Protein AF-A0A822C1F2-F1 (afdb_monomer_lite)

Radius of gyration: 18.76 Å; chains: 1; bounding box: 42×47×39 Å

Foldseek 3Di:
DDDPPVDDPDPDDDPVPPPPCPPPPQVVQPPDDPLCQQQPDFSGFFDQDPNDTDTSNPPCVVVDQQAPSQACPPDQSDPVSPSNPPCPDPVVQPADPQWDWDQDPVPRDTHTDGD

pLDDT: mean 72.09, std 16.32, range [33.81, 91.31]

Secondary structure (DSSP, 8-state):
----SSS----SS-GGGS----TTTSTTT----GGGTTSSS--S--EEETTEEE-TTS-GGGS-SSSTTTTTSSS--STT-TTSSS---GGGS---TTEEEEE-TTT--EEEEE-

Sequence (115 aa):
MLVKDGFCDCHLHNPEWCEYDDFHIYTTRMNISFQYTCNGYTNMHPILIEGKNETDETECEQWPCNNIYTRCDGLWFCLNGADEVGCNSYSTLNCSTTEHICVSSSTGQLIPSEK

Structure (mmCIF, N/CA/C/O backbone):
data_AF-A0A822C1F2-F1
#
_entry.id   AF-A0A822C1F2-F1
#
loop_
_atom_site.group_PDB
_atom_site.id
_atom_site.type_symbol
_atom_site.label_atom_id
_atom_site.label_alt_id
_atom_site.label_comp_id
_atom_site.label_asym_id
_atom_site.label_entity_id
_atom_site.label_seq_id
_atom_site.pdbx_PDB_ins_code
_atom_site.Cartn_x
_atom_site.Cartn_y
_atom_site.Cartn_z
_atom_site.occupancy
_atom_site.B_iso_or_equiv
_atom_site.auth_seq_id
_atom_site.auth_comp_id
_atom_site.auth_asym_id
_atom_site.auth_atom_id
_atom_site.pdbx_PDB_model_num
ATOM 1 N N . MET A 1 1 ? 11.081 18.333 3.147 1.00 33.81 1 MET A N 1
ATOM 2 C CA . MET A 1 1 ? 11.722 18.933 4.336 1.00 33.81 1 MET A CA 1
ATOM 3 C C . MET A 1 1 ? 10.818 20.070 4.766 1.00 33.81 1 MET A C 1
ATOM 5 O O . MET A 1 1 ? 10.830 21.098 4.111 1.00 33.81 1 MET A O 1
ATOM 9 N N . LEU A 1 2 ? 9.945 19.818 5.740 1.00 43.69 2 LEU A N 1
ATOM 10 C CA . LEU A 1 2 ? 8.954 20.790 6.207 1.00 43.69 2 LEU A CA 1
ATOM 11 C C . LEU A 1 2 ? 9.572 21.576 7.365 1.00 4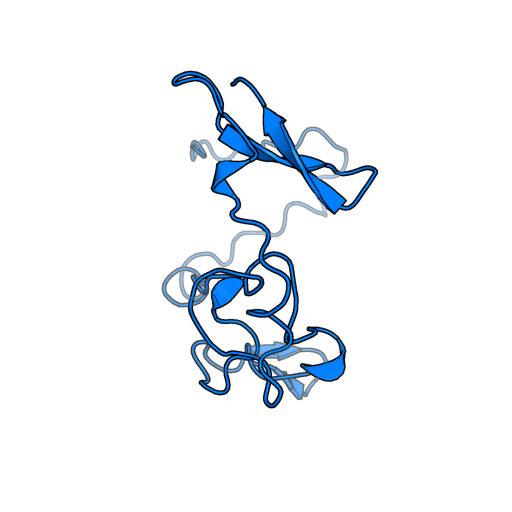3.69 2 LEU A C 1
ATOM 13 O O . LEU A 1 2 ? 10.068 20.978 8.324 1.00 43.69 2 LEU A O 1
ATOM 17 N N . VAL A 1 3 ? 9.622 22.898 7.225 1.00 41.88 3 VAL A N 1
ATOM 18 C CA . VAL A 1 3 ? 10.154 23.825 8.226 1.00 41.88 3 VAL A CA 1
ATOM 19 C C . VAL A 1 3 ? 8.997 24.205 9.144 1.00 41.88 3 VAL A C 1
ATOM 21 O O . VAL A 1 3 ? 7.969 24.672 8.683 1.00 41.88 3 VAL A O 1
ATOM 24 N N . LYS A 1 4 ? 9.136 23.974 10.452 1.00 44.53 4 LYS A N 1
ATOM 25 C CA . LYS A 1 4 ? 8.140 24.421 11.434 1.00 44.53 4 LYS A CA 1
ATOM 26 C C . LYS A 1 4 ? 8.363 25.899 11.756 1.00 44.53 4 LYS A C 1
ATOM 28 O O . LYS A 1 4 ? 9.105 26.200 12.689 1.00 44.53 4 LYS A O 1
ATOM 33 N N . ASP A 1 5 ? 7.737 26.804 11.012 1.00 62.38 5 ASP A N 1
ATOM 34 C CA . ASP A 1 5 ? 7.739 28.250 11.299 1.00 62.38 5 ASP A CA 1
ATOM 35 C C . ASP A 1 5 ? 6.356 28.811 11.684 1.00 62.38 5 ASP A C 1
ATOM 37 O O . ASP A 1 5 ? 6.227 29.998 11.981 1.00 62.38 5 ASP A O 1
ATOM 41 N N . GLY A 1 6 ? 5.331 27.956 11.767 1.00 48.88 6 GLY A N 1
ATOM 42 C CA . GLY A 1 6 ? 3.977 28.373 12.139 1.00 48.88 6 GLY A CA 1
ATOM 43 C C . GLY A 1 6 ? 3.249 29.135 11.030 1.00 48.88 6 GLY A C 1
ATOM 44 O O . GLY A 1 6 ? 2.232 29.772 11.305 1.00 48.88 6 GLY A O 1
ATOM 45 N N . PHE A 1 7 ? 3.752 29.073 9.796 1.00 50.16 7 PHE A N 1
ATOM 46 C CA . PHE A 1 7 ? 3.102 29.604 8.610 1.00 50.16 7 PHE A CA 1
ATOM 47 C C . PHE A 1 7 ? 2.446 28.462 7.816 1.00 50.16 7 PHE A C 1
ATOM 49 O O . PHE A 1 7 ? 3.021 27.386 7.664 1.00 50.16 7 PHE A O 1
ATOM 56 N N . CYS A 1 8 ? 1.218 28.662 7.320 1.00 54.97 8 CYS A N 1
ATOM 57 C CA . CYS A 1 8 ? 0.607 27.700 6.399 1.00 54.97 8 CYS A CA 1
ATOM 58 C C . CYS A 1 8 ? 1.326 27.826 5.039 1.00 54.97 8 CYS A C 1
ATOM 60 O O . CYS A 1 8 ? 1.117 28.794 4.308 1.00 54.97 8 CYS A O 1
ATOM 62 N N . ASP A 1 9 ? 2.181 26.851 4.709 1.00 58.28 9 ASP A N 1
ATOM 63 C CA . ASP A 1 9 ? 3.003 26.836 3.483 1.00 58.28 9 ASP A CA 1
ATOM 64 C C . ASP A 1 9 ? 2.177 26.713 2.184 1.00 58.28 9 ASP A C 1
ATOM 66 O O . ASP A 1 9 ? 2.667 26.980 1.083 1.00 58.28 9 ASP A O 1
ATOM 70 N N . CYS A 1 10 ? 0.898 26.340 2.282 1.00 56.78 10 CYS A N 1
ATOM 71 C CA . CYS A 1 10 ? 0.002 26.231 1.137 1.00 56.78 10 CYS A CA 1
ATOM 72 C C . CYS A 1 10 ? -0.685 27.575 0.856 1.00 56.78 10 CYS A C 1
ATOM 74 O O . CYS A 1 10 ? -1.646 27.970 1.512 1.00 56.78 10 CYS A O 1
ATOM 76 N N . HIS A 1 11 ? -0.196 28.272 -0.168 1.00 53.66 11 HIS A N 1
ATOM 77 C CA . HIS A 1 11 ? -0.690 29.572 -0.625 1.00 53.66 11 HIS A CA 1
ATOM 78 C C . HIS A 1 11 ? -2.027 29.485 -1.395 1.00 53.66 11 HIS A C 1
ATOM 80 O O . HIS A 1 11 ? -2.121 29.933 -2.534 1.00 53.66 11 HIS A O 1
ATOM 86 N N . LEU A 1 12 ? -3.083 28.920 -0.803 1.00 49.78 12 LEU A N 1
ATOM 87 C CA . LEU A 1 12 ? -4.436 28.983 -1.368 1.00 49.78 12 LEU A CA 1
ATOM 88 C C . LEU A 1 12 ? -5.478 29.240 -0.271 1.00 49.78 12 LEU A C 1
ATOM 90 O O . LEU A 1 12 ? -5.831 28.355 0.493 1.00 49.78 12 LEU A O 1
ATOM 94 N N . HIS A 1 13 ? -5.921 30.502 -0.224 1.00 49.56 13 HIS A N 1
ATOM 95 C CA . HIS A 1 13 ? -7.202 31.011 0.280 1.00 49.56 13 HIS A CA 1
ATOM 96 C C . HIS A 1 13 ? -8.008 30.072 1.200 1.00 49.56 13 HIS A C 1
ATOM 98 O O . HIS A 1 13 ? -8.804 29.282 0.704 1.00 49.56 13 HIS A O 1
ATOM 104 N N . ASN A 1 14 ? -7.863 30.234 2.521 1.00 46.50 14 ASN A N 1
ATOM 105 C CA . ASN A 1 14 ? -8.895 30.655 3.492 1.00 46.50 14 ASN A CA 1
ATOM 106 C C . ASN A 1 14 ? -8.472 30.165 4.907 1.00 46.50 14 ASN A C 1
ATOM 108 O O . ASN A 1 14 ? -8.273 28.965 5.087 1.00 46.50 14 ASN A O 1
ATOM 112 N N . PRO A 1 15 ? -8.344 31.032 5.932 1.00 49.75 15 PRO A N 1
ATOM 113 C CA . PRO A 1 15 ? -7.843 30.644 7.262 1.00 49.75 15 PRO A CA 1
ATOM 114 C C . PRO A 1 15 ? -8.762 29.696 8.056 1.00 49.75 15 PRO A C 1
ATOM 116 O O . PRO A 1 15 ? -8.351 29.190 9.093 1.00 49.75 15 PRO A O 1
ATOM 119 N N . GLU A 1 16 ? -9.979 29.423 7.578 1.00 49.12 16 GLU A N 1
ATOM 120 C CA . GLU A 1 16 ? -10.884 28.416 8.160 1.00 49.12 16 GLU A CA 1
ATOM 121 C C . GLU A 1 16 ? -10.496 26.962 7.833 1.00 49.12 16 GLU A C 1
ATOM 123 O O . GLU A 1 16 ? -11.060 26.048 8.425 1.00 49.12 16 GLU A O 1
ATOM 128 N N . TRP A 1 17 ? -9.542 26.740 6.920 1.00 48.53 17 TRP A N 1
ATOM 129 C CA . TRP A 1 17 ? -9.127 25.405 6.459 1.00 48.53 17 TRP A CA 1
ATOM 130 C C . TRP A 1 17 ? -7.674 25.061 6.805 1.00 48.53 17 TRP A C 1
ATOM 132 O O . TRP A 1 17 ? -7.169 24.034 6.357 1.00 48.53 17 TRP A O 1
ATOM 142 N N . CYS A 1 18 ? -6.982 25.887 7.600 1.00 51.59 18 CYS A N 1
ATOM 143 C CA . CYS A 1 18 ? -5.794 25.384 8.286 1.00 51.59 18 CYS A CA 1
ATOM 144 C C . CYS A 1 18 ? -6.313 24.524 9.441 1.00 51.59 18 CYS A C 1
ATOM 146 O O . CYS A 1 18 ? -6.665 25.046 10.500 1.00 51.59 18 CYS A O 1
ATOM 148 N N . GLU A 1 19 ? -6.441 23.217 9.193 1.00 48.72 19 GLU A N 1
ATOM 149 C CA . GLU A 1 19 ? -6.731 22.244 10.240 1.00 48.72 19 GLU A CA 1
ATOM 150 C C . GLU A 1 19 ? -5.710 22.458 11.357 1.00 48.72 19 GLU A C 1
ATOM 152 O O . GLU A 1 19 ? -4.502 22.303 11.168 1.00 48.72 19 GLU A O 1
ATOM 157 N N . TYR A 1 20 ? -6.200 22.930 12.503 1.00 51.25 20 TYR A N 1
ATOM 158 C CA . TYR A 1 20 ? -5.390 23.048 13.699 1.00 51.25 20 TYR A CA 1
ATOM 159 C C . TYR A 1 20 ? -4.872 21.653 14.028 1.00 51.25 20 TYR A C 1
ATOM 161 O O . TYR A 1 20 ? -5.628 20.759 14.396 1.00 51.25 20 TYR A O 1
ATOM 169 N N . ASP A 1 21 ? -3.566 21.516 13.869 1.00 45.81 21 ASP A N 1
ATOM 170 C CA . ASP A 1 21 ? -2.740 20.386 14.243 1.00 45.81 21 ASP A CA 1
ATOM 171 C C . ASP A 1 21 ? -3.014 19.975 15.712 1.00 45.81 21 ASP A C 1
ATOM 173 O O . ASP A 1 21 ? -2.337 20.427 16.640 1.00 45.81 21 ASP A O 1
ATOM 177 N N . ASP A 1 22 ? -3.965 19.062 15.953 1.00 46.47 22 ASP A N 1
ATOM 178 C CA . ASP A 1 22 ? -3.999 18.214 17.162 1.00 46.47 22 ASP A CA 1
ATOM 179 C C . ASP A 1 22 ? -2.889 17.148 17.045 1.00 46.47 22 ASP A C 1
ATOM 181 O O . ASP A 1 22 ? -3.090 15.934 16.988 1.00 46.47 22 ASP A O 1
ATOM 185 N N . PHE A 1 23 ? -1.659 17.633 16.879 1.00 50.19 23 PHE A N 1
ATOM 186 C CA . PHE A 1 23 ? -0.562 16.905 16.239 1.00 50.19 23 PHE A CA 1
ATOM 187 C C . PHE A 1 23 ? 0.256 16.038 17.200 1.00 50.19 23 PHE A C 1
ATOM 189 O O . PHE A 1 23 ? 1.279 15.468 16.814 1.00 50.19 23 PHE A O 1
ATOM 196 N N . HIS A 1 24 ? -0.147 15.930 18.469 1.00 45.38 24 HIS A N 1
ATOM 197 C CA . HIS A 1 24 ? 0.733 15.376 19.502 1.00 45.38 24 HIS A CA 1
ATOM 198 C C . HIS A 1 24 ? 0.449 13.935 19.945 1.00 45.38 24 HIS A C 1
ATOM 200 O O . HIS A 1 24 ? 1.282 13.373 20.656 1.00 45.38 24 HIS A O 1
ATOM 206 N N . ILE A 1 25 ? -0.645 13.300 19.504 1.00 45.75 25 ILE A N 1
ATOM 207 C CA . ILE A 1 25 ? -0.937 11.887 19.841 1.00 45.75 25 ILE A CA 1
ATOM 208 C C . ILE A 1 25 ? -1.022 10.985 18.593 1.00 45.75 25 ILE A C 1
ATOM 210 O O . ILE A 1 25 ? -0.637 9.817 18.662 1.00 45.75 25 ILE A O 1
ATOM 214 N N . TYR A 1 26 ? -1.417 11.516 17.431 1.00 47.03 26 TYR A N 1
ATOM 215 C CA . TYR A 1 26 ? -1.612 10.722 16.204 1.00 47.03 26 TYR A CA 1
ATOM 216 C C . TYR A 1 26 ? -0.331 10.462 15.396 1.00 47.03 26 TYR A C 1
ATOM 218 O O . TYR A 1 26 ? -0.201 9.447 14.711 1.00 47.03 26 TYR A O 1
ATOM 226 N N . THR A 1 27 ? 0.662 11.338 15.499 1.00 45.22 27 THR A N 1
ATOM 227 C CA . THR A 1 27 ? 1.846 11.329 14.624 1.00 45.22 27 THR A CA 1
ATOM 228 C C . THR A 1 27 ? 2.804 10.165 14.861 1.00 45.22 27 THR A C 1
ATOM 230 O O . THR A 1 27 ? 3.547 9.788 13.958 1.00 45.22 27 THR A O 1
ATOM 233 N N . THR A 1 28 ? 2.762 9.527 16.031 1.00 45.59 28 THR A N 1
ATOM 234 C CA . THR A 1 28 ? 3.675 8.418 16.357 1.00 45.59 28 THR A CA 1
ATOM 235 C C . THR A 1 28 ? 3.219 7.069 15.777 1.00 45.59 28 THR A C 1
ATOM 237 O O . THR A 1 28 ? 4.000 6.121 15.771 1.00 45.59 28 THR A O 1
ATOM 240 N N . ARG A 1 29 ? 1.970 6.949 15.292 1.00 51.47 29 ARG A N 1
ATOM 241 C CA . ARG A 1 29 ? 1.379 5.670 14.833 1.00 51.47 29 ARG A CA 1
ATOM 242 C C . ARG A 1 29 ? 0.691 5.697 13.465 1.00 51.47 29 ARG A C 1
ATOM 244 O O . ARG A 1 29 ? 0.316 4.635 12.988 1.00 51.47 29 ARG A O 1
ATOM 251 N N . MET A 1 30 ? 0.582 6.855 12.811 1.00 55.78 30 MET A N 1
ATOM 252 C CA . MET A 1 30 ? 0.038 6.983 11.446 1.00 55.78 30 MET A CA 1
ATOM 253 C C . MET A 1 30 ? 1.122 6.974 10.356 1.00 55.78 30 MET A C 1
ATOM 255 O O . MET A 1 30 ? 0.992 7.642 9.339 1.00 55.78 30 MET A O 1
ATOM 259 N N . ASN A 1 31 ? 2.227 6.259 10.573 1.00 62.97 31 ASN A N 1
ATOM 260 C CA . ASN A 1 31 ? 3.319 6.177 9.600 1.00 62.97 31 ASN A CA 1
ATOM 261 C C . ASN A 1 31 ? 3.304 4.804 8.916 1.00 62.97 31 ASN A C 1
ATOM 263 O O . ASN A 1 31 ? 4.275 4.050 8.977 1.00 62.97 31 ASN A O 1
ATOM 267 N N . ILE A 1 32 ? 2.154 4.445 8.341 1.00 72.31 32 ILE A N 1
ATOM 268 C CA . ILE A 1 32 ? 2.048 3.246 7.510 1.00 72.31 32 ILE A CA 1
ATOM 269 C C . ILE A 1 32 ? 2.497 3.610 6.096 1.00 72.31 32 ILE A C 1
ATOM 271 O O . ILE A 1 32 ? 2.159 4.677 5.584 1.00 72.31 32 ILE A O 1
ATOM 275 N N . SER A 1 33 ? 3.267 2.731 5.462 1.00 80.75 33 SER A N 1
ATOM 276 C CA . SER A 1 33 ? 3.549 2.865 4.033 1.00 80.75 33 SER A CA 1
ATOM 277 C C . SER A 1 33 ? 2.385 2.288 3.233 1.00 80.75 33 SER A C 1
ATOM 279 O O . SER A 1 33 ? 1.841 1.254 3.617 1.00 80.75 33 SER A O 1
ATOM 281 N N . PHE A 1 34 ? 2.066 2.900 2.091 1.00 82.94 34 PHE A N 1
ATOM 282 C CA . PHE A 1 34 ? 1.058 2.400 1.148 1.00 82.94 34 PHE A CA 1
ATOM 283 C C . PHE A 1 34 ? 1.324 0.961 0.682 1.00 82.94 34 PHE A C 1
ATOM 285 O O . PHE A 1 34 ? 0.393 0.235 0.355 1.00 82.94 34 PHE A O 1
ATOM 292 N N . GLN A 1 35 ? 2.586 0.520 0.706 1.00 79.38 35 GLN A N 1
ATOM 293 C CA . GLN A 1 35 ? 2.963 -0.867 0.402 1.00 79.38 35 GLN A CA 1
ATOM 294 C C . GLN A 1 35 ? 2.411 -1.887 1.414 1.00 79.38 35 GLN A C 1
ATOM 296 O O . GLN A 1 35 ? 2.407 -3.084 1.152 1.00 79.38 35 GLN A O 1
ATOM 301 N N . TYR A 1 36 ? 1.994 -1.429 2.596 1.00 82.25 36 TYR A N 1
ATOM 302 C CA . TYR A 1 36 ? 1.465 -2.276 3.658 1.00 82.25 36 TYR A CA 1
ATOM 303 C C . TYR A 1 36 ? -0.047 -2.144 3.838 1.00 82.25 36 TYR A C 1
ATOM 305 O O . TYR A 1 36 ? -0.583 -2.798 4.719 1.00 82.25 36 TYR A O 1
ATOM 313 N N . THR A 1 37 ? -0.723 -1.328 3.031 1.00 87.75 37 THR A N 1
ATOM 314 C CA . THR A 1 37 ? -2.185 -1.234 3.042 1.00 87.75 37 THR A CA 1
ATOM 315 C C . THR A 1 37 ? -2.788 -2.489 2.414 1.00 87.75 37 THR A C 1
ATOM 317 O O . THR A 1 37 ? -2.375 -2.885 1.321 1.00 87.75 37 THR A O 1
ATOM 320 N N . CYS A 1 38 ? -3.781 -3.085 3.075 1.00 88.62 38 CYS A N 1
ATOM 321 C CA . CYS A 1 38 ? -4.493 -4.281 2.625 1.00 88.62 38 CYS A CA 1
ATOM 322 C C . CYS A 1 38 ? -3.574 -5.484 2.363 1.00 88.62 38 CYS A C 1
ATOM 324 O O . CYS A 1 38 ? -3.716 -6.195 1.365 1.00 88.62 38 CYS A O 1
ATOM 326 N N . ASN A 1 39 ? -2.611 -5.706 3.258 1.00 83.00 39 ASN A N 1
ATOM 327 C CA . ASN A 1 39 ? -1.671 -6.825 3.199 1.00 83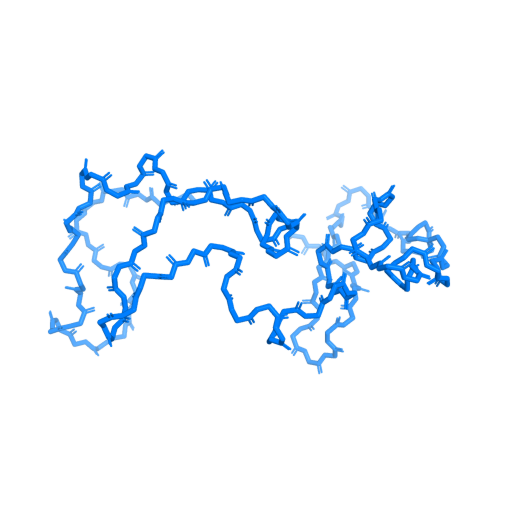.00 39 ASN A CA 1
ATOM 328 C C . ASN A 1 39 ? -2.060 -7.995 4.123 1.00 83.00 39 ASN A C 1
ATOM 330 O O . ASN A 1 39 ? -1.308 -8.966 4.241 1.00 83.00 39 ASN A O 1
ATOM 334 N N . GLY A 1 40 ? -3.218 -7.910 4.781 1.00 86.12 40 GLY A N 1
ATOM 335 C CA . GLY A 1 40 ? -3.726 -8.902 5.723 1.00 86.12 40 GLY A CA 1
ATOM 336 C C . GLY A 1 40 ? -3.252 -8.711 7.165 1.00 86.12 40 GLY A C 1
ATOM 337 O O . GLY A 1 40 ? -3.612 -9.519 8.027 1.00 86.12 40 GLY A O 1
ATOM 338 N N . TYR A 1 41 ? -2.470 -7.670 7.456 1.00 86.75 41 TYR A N 1
ATOM 339 C CA . TYR A 1 41 ? -1.989 -7.335 8.791 1.00 86.75 41 TYR A CA 1
ATOM 340 C C . TYR A 1 41 ? -2.440 -5.932 9.175 1.00 86.75 41 TYR A C 1
ATOM 342 O O . TYR A 1 41 ? -2.123 -4.955 8.517 1.00 86.75 41 TYR A O 1
ATOM 350 N N . THR A 1 42 ? -3.147 -5.824 10.299 1.00 88.00 42 THR A N 1
ATOM 351 C CA . THR A 1 42 ? -3.540 -4.524 10.847 1.00 88.00 42 THR A CA 1
ATOM 352 C C . THR A 1 42 ? -2.317 -3.810 11.419 1.00 88.00 42 THR A C 1
ATOM 354 O O . THR A 1 42 ? -1.914 -4.071 12.559 1.00 88.00 42 THR A O 1
ATOM 357 N N . ASN A 1 43 ? -1.725 -2.911 10.636 1.00 84.12 43 ASN A N 1
ATOM 358 C CA . ASN A 1 43 ? -0.541 -2.155 11.034 1.00 84.12 43 ASN A CA 1
ATOM 359 C C . ASN A 1 43 ? -0.912 -0.807 11.656 1.00 84.12 43 ASN A C 1
ATOM 361 O O . ASN A 1 43 ? -0.099 -0.212 12.371 1.00 84.12 43 ASN A O 1
ATOM 365 N N . MET A 1 44 ? -2.142 -0.342 11.429 1.00 82.00 44 MET A N 1
ATOM 366 C CA . MET A 1 44 ? -2.678 0.879 12.013 1.00 82.00 44 MET A CA 1
ATOM 367 C C . MET A 1 44 ? -3.670 0.583 13.139 1.00 82.00 44 M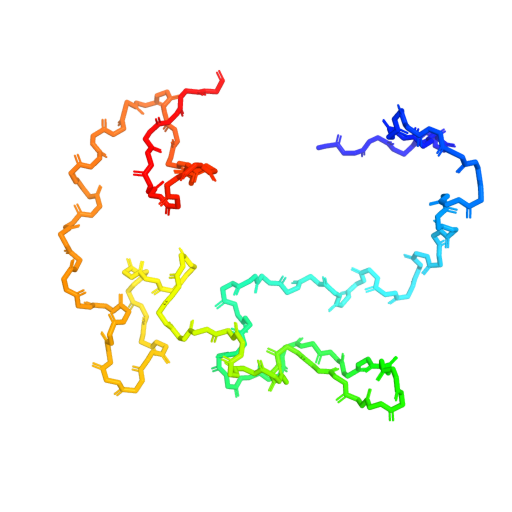ET A C 1
ATOM 369 O O . MET A 1 44 ? -4.475 -0.343 13.077 1.00 82.00 44 MET A O 1
ATOM 373 N N . HIS A 1 45 ? -3.653 1.409 14.187 1.00 82.19 45 HIS A N 1
ATOM 374 C CA . HIS A 1 45 ? -4.732 1.363 15.171 1.00 82.19 45 HIS A CA 1
ATOM 375 C C . HIS A 1 45 ? -6.054 1.816 14.541 1.00 82.19 45 HIS A C 1
ATOM 377 O O . HIS A 1 45 ? -6.035 2.777 13.772 1.00 82.19 45 HIS A O 1
ATOM 383 N N . PRO A 1 46 ? -7.191 1.194 14.908 1.00 85.31 46 PRO A N 1
ATOM 384 C CA . PRO A 1 46 ? -8.480 1.600 14.377 1.00 85.31 46 PRO A CA 1
ATOM 385 C C . PRO A 1 46 ? -8.777 3.074 14.653 1.00 85.31 46 PRO A C 1
ATOM 387 O O . PRO A 1 46 ? -8.621 3.538 15.786 1.00 85.31 46 PRO A O 1
ATOM 390 N N . ILE A 1 47 ? -9.228 3.781 13.623 1.00 84.44 47 ILE A N 1
ATOM 391 C CA . ILE A 1 47 ? -9.705 5.163 13.692 1.00 84.44 47 ILE A CA 1
ATOM 392 C C . ILE A 1 47 ? -11.209 5.198 13.442 1.00 84.44 47 ILE A C 1
ATOM 394 O O . ILE A 1 47 ? -11.739 4.401 12.675 1.00 84.44 47 ILE A O 1
ATOM 398 N N . LEU A 1 48 ? -11.914 6.109 14.110 1.00 84.69 48 LEU A N 1
ATOM 399 C CA . LEU A 1 48 ? -13.362 6.223 13.974 1.00 84.69 48 LEU A CA 1
ATOM 400 C C . LEU A 1 48 ? -13.701 7.194 12.836 1.00 84.69 48 LEU A C 1
ATOM 402 O O . LEU A 1 48 ? -13.539 8.402 12.997 1.00 84.69 48 LEU A O 1
ATOM 406 N N . ILE A 1 49 ? -14.198 6.675 11.715 1.00 82.88 49 ILE A N 1
ATOM 407 C CA . ILE A 1 49 ? -14.674 7.455 10.564 1.00 82.88 49 ILE A CA 1
ATOM 408 C C . ILE A 1 49 ? -16.151 7.120 10.360 1.00 82.88 49 ILE A C 1
ATOM 410 O O . ILE A 1 49 ? -16.522 5.953 10.300 1.00 82.88 49 ILE A O 1
ATOM 414 N N . GLU A 1 50 ? -17.019 8.135 10.341 1.00 86.94 50 GLU A N 1
ATOM 415 C CA . GLU A 1 50 ? -18.476 7.970 10.150 1.00 86.94 50 GLU A CA 1
ATOM 416 C C . GLU A 1 50 ? -19.141 6.936 11.091 1.00 86.94 50 GLU A C 1
ATOM 418 O O . GLU A 1 50 ? -20.149 6.311 10.771 1.00 86.94 50 GLU A O 1
ATOM 423 N N . GLY A 1 51 ? -18.588 6.758 12.297 1.00 86.38 51 GLY A N 1
ATOM 424 C CA . GLY A 1 51 ? -19.091 5.797 13.284 1.00 86.38 51 GLY A CA 1
ATOM 425 C C . GLY A 1 51 ? -18.625 4.351 13.076 1.00 86.38 51 GLY A C 1
ATOM 426 O O . GLY A 1 51 ? -19.028 3.476 13.844 1.00 86.38 51 GLY A O 1
ATOM 427 N N . LYS A 1 52 ? -17.757 4.093 12.094 1.00 87.12 52 LYS A N 1
ATOM 428 C CA . LYS A 1 52 ? -17.105 2.803 11.852 1.00 87.12 52 LYS A CA 1
ATOM 429 C C . LYS A 1 52 ? -15.626 2.873 12.237 1.00 87.12 52 LYS A C 1
ATOM 431 O O . LYS A 1 52 ? -14.972 3.898 12.075 1.00 87.12 52 LYS A O 1
ATOM 436 N N . ASN A 1 53 ? -15.117 1.780 12.804 1.00 88.19 53 ASN A N 1
ATOM 437 C CA . ASN A 1 53 ? -13.693 1.631 13.094 1.00 88.19 53 ASN A CA 1
ATOM 438 C C . ASN A 1 53 ? -12.976 1.170 11.825 1.00 88.19 53 ASN A C 1
ATOM 440 O O . ASN A 1 53 ? -13.096 0.006 11.444 1.00 88.19 53 ASN A O 1
ATOM 444 N N . GLU A 1 54 ? -12.242 2.082 11.205 1.00 89.19 54 GLU A N 1
ATOM 445 C CA . GLU A 1 54 ? -11.455 1.850 9.999 1.00 89.19 54 GLU A CA 1
ATOM 446 C C . GLU A 1 54 ? -9.996 1.554 10.345 1.00 89.19 54 GLU A C 1
ATOM 448 O O . GLU A 1 54 ? -9.447 2.101 11.306 1.00 89.19 54 GLU A O 1
ATOM 453 N N . THR A 1 55 ? -9.363 0.691 9.557 1.00 90.38 55 THR A N 1
ATOM 454 C CA . THR A 1 55 ? -7.931 0.378 9.643 1.00 90.38 55 THR A CA 1
ATOM 455 C C . THR A 1 55 ? -7.329 0.403 8.243 1.00 90.38 55 THR A C 1
ATOM 457 O O . THR A 1 55 ? -8.020 0.603 7.253 1.00 90.38 55 THR A O 1
ATOM 460 N N . ASP A 1 56 ? -6.039 0.125 8.136 1.00 88.81 56 ASP A N 1
ATOM 461 C CA . ASP A 1 56 ? -5.350 -0.124 6.869 1.00 88.81 56 ASP A CA 1
ATOM 462 C C . ASP A 1 56 ? -5.790 -1.405 6.137 1.00 88.81 56 ASP A C 1
ATOM 464 O O . ASP A 1 56 ? -5.265 -1.714 5.075 1.00 88.81 56 ASP A O 1
ATOM 468 N N . GLU A 1 57 ? -6.763 -2.125 6.697 1.00 91.31 57 GLU A N 1
ATOM 469 C CA . GLU A 1 57 ? -7.295 -3.401 6.211 1.00 91.31 57 GLU A CA 1
ATOM 470 C C . GLU A 1 57 ? -8.819 -3.339 5.987 1.00 91.31 57 GLU A C 1
ATOM 472 O O . GLU A 1 57 ? -9.486 -4.370 5.869 1.00 91.31 57 GLU A O 1
ATOM 477 N N . THR A 1 58 ? -9.404 -2.138 5.970 1.00 91.19 58 THR A N 1
ATOM 478 C CA . THR A 1 58 ? -10.810 -1.935 5.614 1.00 91.19 58 THR A CA 1
ATOM 479 C C . THR A 1 58 ? -10.948 -1.421 4.183 1.00 91.19 58 THR A C 1
ATOM 481 O O . THR A 1 58 ? -10.058 -0.770 3.649 1.00 91.19 58 THR A O 1
ATOM 484 N N . GLU A 1 59 ? -12.069 -1.757 3.536 1.00 91.06 59 GLU A N 1
ATOM 485 C CA . GLU A 1 59 ? -12.376 -1.362 2.148 1.00 91.06 59 GLU A CA 1
ATOM 486 C C . GLU A 1 59 ? -11.317 -1.774 1.110 1.00 91.06 59 GLU A C 1
ATOM 488 O O . GLU A 1 59 ? -11.113 -1.104 0.095 1.00 91.06 59 GLU A O 1
ATOM 493 N N . CYS A 1 60 ? -10.666 -2.920 1.323 1.00 89.56 60 CYS A N 1
ATOM 494 C CA . CYS A 1 60 ? -9.648 -3.449 0.416 1.00 89.56 60 CYS A CA 1
ATOM 495 C C . CYS A 1 60 ? -10.170 -3.768 -0.992 1.00 89.56 60 CYS A C 1
ATOM 497 O O . CYS A 1 60 ? -9.381 -3.925 -1.920 1.00 89.56 60 CYS A O 1
ATOM 499 N N . GLU A 1 61 ? -11.487 -3.801 -1.208 1.00 89.69 61 GLU A N 1
ATOM 500 C CA . GLU A 1 61 ? -12.068 -3.847 -2.551 1.00 89.69 61 GLU A CA 1
ATOM 501 C C . GLU A 1 61 ? -11.705 -2.610 -3.391 1.00 89.69 61 GLU A C 1
ATOM 503 O O . GLU A 1 61 ? -11.660 -2.699 -4.619 1.00 89.69 61 GLU A O 1
ATOM 508 N N . GLN A 1 62 ? -11.424 -1.471 -2.746 1.00 88.00 62 GLN A N 1
ATOM 509 C CA . GLN A 1 62 ? -10.940 -0.248 -3.394 1.00 88.00 62 GLN A CA 1
ATOM 510 C C . GLN A 1 62 ? -9.416 -0.239 -3.593 1.00 88.00 62 GLN A C 1
ATOM 512 O O . GLN A 1 62 ? -8.906 0.583 -4.356 1.00 88.00 62 GLN A O 1
ATOM 517 N N . TRP A 1 63 ? -8.691 -1.156 -2.946 1.00 88.62 63 TRP A N 1
ATOM 518 C CA . TRP A 1 63 ? -7.235 -1.261 -2.998 1.00 88.62 63 TRP A CA 1
ATOM 519 C C . TRP A 1 63 ? -6.810 -2.569 -3.685 1.00 88.62 63 TRP A C 1
ATOM 521 O O . TRP A 1 63 ? -6.579 -3.586 -3.028 1.00 88.62 63 TRP A O 1
ATOM 531 N N . PRO A 1 64 ? -6.723 -2.595 -5.029 1.00 88.94 64 PRO A N 1
ATOM 532 C CA . PRO A 1 64 ? -6.403 -3.820 -5.749 1.00 88.94 64 PRO A CA 1
ATOM 533 C C . PRO A 1 64 ? -5.032 -4.362 -5.334 1.00 88.94 64 PRO A C 1
ATOM 535 O O . PRO A 1 64 ? -4.053 -3.619 -5.291 1.00 88.94 64 PRO A O 1
ATOM 538 N N . CYS A 1 65 ? -4.945 -5.676 -5.105 1.00 88.38 65 CYS A N 1
ATOM 539 C CA . CYS A 1 65 ? -3.701 -6.343 -4.696 1.00 88.38 65 CYS A CA 1
ATOM 540 C C . CYS A 1 65 ? -2.552 -6.167 -5.706 1.00 88.38 65 CYS A C 1
ATOM 542 O O . CYS A 1 65 ? -1.394 -6.260 -5.328 1.00 88.38 65 CYS A O 1
ATOM 544 N N . ASN A 1 66 ? -2.866 -5.903 -6.982 1.00 88.44 66 ASN A N 1
ATOM 545 C CA . ASN A 1 66 ? -1.908 -5.574 -8.036 1.00 88.44 66 ASN A CA 1
ATOM 546 C C . ASN A 1 66 ? -1.987 -4.075 -8.317 1.00 88.44 66 ASN A C 1
ATOM 548 O O . ASN A 1 66 ? -2.843 -3.624 -9.084 1.00 88.44 66 ASN A O 1
ATOM 552 N N . ASN A 1 67 ? -1.122 -3.309 -7.668 1.00 85.38 67 ASN A N 1
ATOM 553 C CA . ASN A 1 67 ? -1.067 -1.858 -7.779 1.00 85.38 67 ASN A CA 1
ATOM 554 C C . ASN A 1 67 ? 0.391 -1.393 -7.911 1.00 85.38 67 ASN A C 1
ATOM 556 O O . ASN A 1 67 ? 1.316 -2.195 -7.920 1.00 85.38 67 ASN A O 1
ATOM 560 N N . ILE A 1 68 ? 0.616 -0.086 -8.029 1.00 83.19 68 ILE A N 1
ATOM 561 C CA . ILE A 1 68 ? 1.961 0.474 -8.239 1.00 83.19 68 ILE A CA 1
ATOM 562 C C . ILE A 1 68 ? 2.952 0.204 -7.093 1.00 83.19 68 ILE A C 1
ATOM 564 O O . ILE A 1 68 ? 4.153 0.329 -7.308 1.00 83.19 68 ILE A O 1
ATOM 568 N N . TYR A 1 69 ? 2.465 -0.122 -5.894 1.00 83.50 69 TYR A N 1
ATOM 569 C CA . TYR A 1 69 ? 3.283 -0.387 -4.710 1.00 83.50 69 TYR A CA 1
ATOM 570 C C . TYR A 1 69 ? 3.617 -1.867 -4.541 1.00 83.50 69 TYR A C 1
ATOM 572 O O . TYR A 1 69 ? 4.643 -2.162 -3.945 1.00 83.50 69 TYR A O 1
ATOM 580 N N . THR A 1 70 ? 2.770 -2.763 -5.053 1.00 84.62 70 THR A N 1
ATOM 581 C CA . THR A 1 70 ? 2.922 -4.223 -4.931 1.00 84.62 70 THR A CA 1
ATOM 582 C C . THR A 1 70 ? 3.372 -4.888 -6.227 1.00 84.62 70 THR A C 1
ATOM 584 O O . THR A 1 70 ? 3.803 -6.029 -6.228 1.00 84.62 70 THR A O 1
ATOM 587 N N . ARG A 1 71 ? 3.246 -4.209 -7.372 1.00 86.81 71 ARG A N 1
ATOM 588 C CA . ARG A 1 71 ? 3.548 -4.810 -8.669 1.00 86.81 71 ARG A CA 1
ATOM 589 C C . ARG A 1 71 ? 5.048 -4.992 -8.855 1.00 86.81 71 ARG A C 1
ATOM 591 O O . ARG A 1 71 ? 5.760 -4.010 -9.084 1.00 86.81 71 ARG A O 1
ATOM 598 N N . CYS A 1 72 ? 5.467 -6.251 -8.957 1.00 84.81 72 CYS A N 1
ATOM 599 C CA . CYS A 1 72 ? 6.831 -6.674 -9.251 1.00 84.81 72 CYS A CA 1
ATOM 600 C C . CYS A 1 72 ? 7.852 -6.159 -8.231 1.00 84.81 72 CYS A C 1
ATOM 602 O O . CYS A 1 72 ? 8.971 -5.776 -8.600 1.00 84.81 72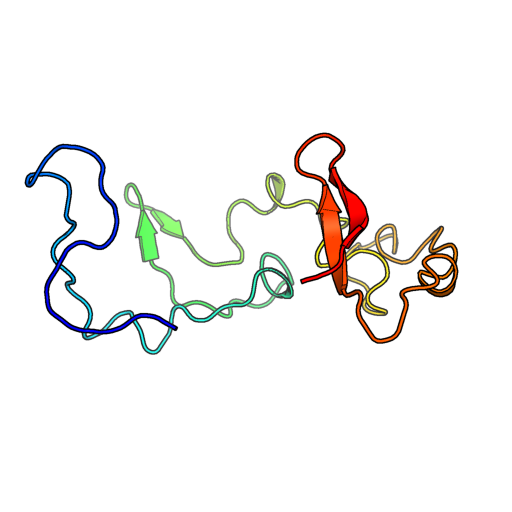 CYS A O 1
ATOM 604 N N . ASP A 1 73 ? 7.446 -6.098 -6.969 1.00 81.62 73 ASP A N 1
ATOM 605 C CA . ASP A 1 73 ? 8.314 -5.765 -5.846 1.00 81.62 73 ASP A CA 1
ATOM 606 C C . ASP A 1 73 ? 9.004 -7.016 -5.265 1.00 81.62 73 ASP A C 1
ATOM 608 O O . ASP A 1 73 ? 9.918 -6.907 -4.442 1.00 81.62 73 ASP A O 1
ATOM 612 N N . GLY A 1 74 ? 8.633 -8.201 -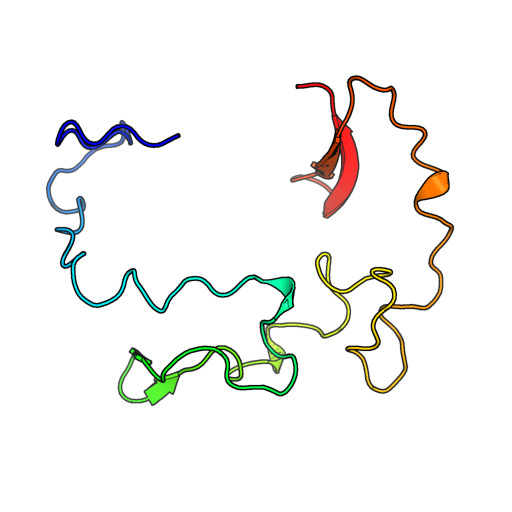5.761 1.00 83.69 74 GLY A N 1
ATOM 613 C CA . GLY A 1 74 ? 9.168 -9.496 -5.358 1.00 83.69 74 GLY A CA 1
ATOM 614 C C . GLY A 1 74 ? 8.397 -10.159 -4.216 1.00 83.69 74 GLY A C 1
ATOM 615 O O . GLY A 1 74 ? 8.847 -11.197 -3.718 1.00 83.69 74 GLY A O 1
ATOM 616 N N . LEU A 1 75 ? 7.264 -9.597 -3.792 1.00 84.56 75 LEU A N 1
ATOM 617 C CA . LEU A 1 75 ? 6.376 -10.132 -2.763 1.00 84.56 75 LEU A CA 1
ATOM 618 C C . LEU A 1 75 ? 5.019 -10.507 -3.376 1.00 84.56 75 LEU A C 1
ATOM 620 O O . LEU A 1 75 ? 4.530 -9.863 -4.288 1.00 84.56 75 LEU A O 1
ATOM 624 N N . TRP A 1 76 ? 4.385 -11.568 -2.869 1.00 86.19 76 TRP A N 1
ATOM 625 C CA . TRP A 1 76 ? 3.047 -11.974 -3.319 1.00 86.19 76 TRP A CA 1
ATOM 626 C C . TRP A 1 76 ? 1.958 -11.397 -2.425 1.00 86.19 76 TRP A C 1
ATOM 628 O O . TRP A 1 76 ? 1.659 -11.948 -1.364 1.00 86.19 76 TRP A O 1
ATOM 638 N N . PHE A 1 77 ? 1.324 -10.332 -2.902 1.00 85.06 77 PHE A N 1
ATOM 639 C CA . PHE A 1 77 ? 0.117 -9.739 -2.337 1.00 85.06 77 PHE A CA 1
ATOM 640 C C . PHE A 1 77 ? -1.156 -10.294 -2.983 1.00 85.06 77 PHE A C 1
ATOM 642 O O . PHE A 1 77 ? -2.183 -10.424 -2.315 1.00 85.06 77 PHE A O 1
ATOM 649 N N . CYS A 1 78 ? -1.128 -10.665 -4.268 1.00 87.69 78 CYS A N 1
ATOM 650 C CA . CYS A 1 78 ? -2.280 -11.294 -4.915 1.00 87.69 78 CYS A CA 1
ATOM 651 C C . CYS A 1 78 ? -2.303 -12.820 -4.725 1.00 87.69 78 CYS A C 1
ATOM 653 O O . CYS A 1 78 ? -1.324 -13.510 -4.994 1.00 87.69 78 CYS A O 1
ATOM 655 N N . LEU A 1 79 ? -3.477 -13.386 -4.408 1.00 86.69 79 LEU A N 1
ATOM 656 C CA . LEU A 1 79 ? -3.700 -14.845 -4.298 1.00 86.69 79 LEU A CA 1
ATOM 657 C C . LEU A 1 79 ? -3.286 -15.640 -5.547 1.00 86.69 79 LEU A C 1
ATOM 659 O O . LEU A 1 79 ? -2.899 -16.802 -5.450 1.00 86.69 79 LEU A O 1
ATOM 663 N N . ASN A 1 80 ? -3.402 -15.031 -6.725 1.00 89.19 80 ASN A N 1
ATOM 664 C CA . ASN A 1 80 ? -3.005 -15.616 -8.005 1.00 89.19 80 ASN A CA 1
ATOM 665 C C . ASN A 1 80 ? -1.621 -15.140 -8.487 1.00 89.19 80 ASN A C 1
ATOM 667 O O . ASN A 1 80 ? -1.261 -15.427 -9.628 1.00 89.19 80 ASN A O 1
ATOM 671 N N . GLY A 1 81 ? -0.882 -14.389 -7.663 1.00 87.62 81 GLY A N 1
ATOM 672 C CA . GLY A 1 81 ? 0.410 -13.789 -8.003 1.00 87.62 81 GLY A CA 1
ATOM 673 C C . GLY A 1 81 ? 0.345 -12.761 -9.136 1.00 87.62 81 GLY A C 1
ATOM 674 O O . GLY A 1 81 ? 1.340 -12.558 -9.825 1.00 87.62 81 GLY A O 1
ATOM 675 N N . ALA A 1 82 ? -0.824 -12.162 -9.407 1.00 90.69 82 ALA A N 1
ATOM 676 C CA . ALA A 1 82 ? -1.013 -11.242 -10.535 1.00 90.69 82 ALA A CA 1
ATOM 677 C C . ALA A 1 82 ? -0.088 -10.010 -10.498 1.00 90.69 82 ALA A C 1
ATOM 679 O O . ALA A 1 82 ? 0.226 -9.435 -11.545 1.00 90.69 82 ALA A O 1
ATOM 680 N N . ASP A 1 83 ? 0.297 -9.587 -9.304 1.00 88.62 83 ASP A N 1
ATOM 681 C CA . ASP A 1 83 ? 1.266 -8.537 -9.006 1.00 88.62 83 ASP A CA 1
ATOM 682 C C . ASP A 1 83 ? 2.691 -8.885 -9.460 1.00 88.62 83 ASP A C 1
ATOM 684 O O . ASP A 1 83 ? 3.386 -8.009 -9.963 1.00 88.62 83 ASP A O 1
ATOM 688 N N . GLU A 1 84 ? 3.077 -10.162 -9.429 1.00 91.06 84 GLU A N 1
ATOM 689 C CA . GLU A 1 84 ? 4.443 -10.626 -9.731 1.00 91.06 84 GLU A CA 1
ATOM 690 C C . GLU A 1 84 ? 4.595 -11.338 -11.089 1.00 91.06 84 GLU A C 1
ATOM 692 O O . GLU A 1 84 ? 5.633 -11.929 -11.400 1.00 91.06 84 GLU A O 1
ATOM 697 N N . VAL A 1 85 ? 3.570 -11.297 -11.943 1.00 89.75 85 VAL A N 1
ATOM 698 C CA . VAL A 1 85 ? 3.618 -11.879 -13.296 1.00 89.75 85 VAL A CA 1
ATOM 699 C C . VAL A 1 85 ? 3.701 -10.812 -14.382 1.00 89.75 85 VAL A C 1
ATOM 701 O O . VAL A 1 85 ? 3.135 -9.720 -14.295 1.00 89.75 85 VAL A O 1
ATOM 704 N N . GLY A 1 86 ? 4.400 -11.142 -15.472 1.00 83.44 86 GLY A N 1
ATOM 705 C CA . GLY A 1 86 ? 4.605 -10.199 -16.576 1.00 83.44 86 GLY A CA 1
ATOM 706 C C . GLY A 1 86 ? 5.489 -9.012 -16.187 1.00 83.44 86 GLY A C 1
ATOM 707 O O . GLY A 1 86 ? 5.423 -7.957 -16.818 1.00 83.44 86 GLY A O 1
ATOM 708 N N . CYS A 1 87 ? 6.314 -9.186 -15.155 1.00 80.25 87 CYS A N 1
ATOM 709 C CA . CYS A 1 87 ? 7.392 -8.285 -14.796 1.00 80.25 87 CYS A CA 1
ATOM 710 C C . CYS A 1 87 ? 8.484 -8.399 -15.861 1.00 80.25 87 CYS A C 1
ATOM 712 O O . CYS A 1 87 ? 9.501 -9.064 -15.666 1.00 80.25 87 CYS A O 1
ATOM 714 N N . ASN A 1 88 ? 8.265 -7.781 -17.027 1.00 71.12 88 ASN A N 1
ATOM 715 C CA . ASN A 1 88 ? 9.389 -7.403 -17.871 1.00 71.12 88 ASN A CA 1
ATOM 716 C C . ASN A 1 88 ? 10.289 -6.581 -16.963 1.00 71.12 88 ASN A C 1
ATOM 718 O O . ASN A 1 88 ? 9.858 -5.553 -16.449 1.00 71.12 88 ASN A O 1
ATOM 722 N N . SER A 1 89 ? 11.467 -7.125 -16.678 1.00 60.81 89 SER A N 1
ATOM 723 C CA . SER A 1 89 ? 12.413 -6.592 -15.713 1.00 60.81 89 SER A CA 1
ATOM 724 C C . SER A 1 89 ? 12.402 -5.065 -15.759 1.00 60.81 89 SER A C 1
ATOM 726 O O . SER A 1 89 ? 12.745 -4.506 -16.799 1.00 60.81 89 SER A O 1
ATOM 728 N N . TYR A 1 90 ? 12.054 -4.392 -14.657 1.00 53.94 90 TYR A N 1
ATOM 729 C CA . TYR A 1 90 ? 12.202 -2.933 -14.517 1.00 53.94 90 TYR A CA 1
ATOM 730 C C . TYR A 1 90 ? 13.604 -2.443 -14.908 1.00 53.94 90 TYR A C 1
ATOM 732 O O . TYR A 1 90 ? 13.780 -1.283 -15.256 1.00 53.94 90 TYR A O 1
ATOM 740 N N . SER A 1 91 ? 14.568 -3.367 -14.968 1.00 51.81 91 SER A N 1
ATOM 741 C CA . SER A 1 91 ? 15.825 -3.290 -15.719 1.00 51.81 91 SER A CA 1
ATOM 742 C C . SER A 1 91 ? 15.737 -2.739 -17.156 1.00 51.81 91 SER A C 1
ATOM 744 O O . SER A 1 91 ? 16.787 -2.447 -17.719 1.00 51.81 91 SER A O 1
ATOM 746 N N . THR A 1 92 ? 14.569 -2.628 -17.800 1.00 52.06 92 THR A N 1
ATOM 747 C CA . THR A 1 92 ? 14.453 -1.982 -19.123 1.00 52.06 92 THR A CA 1
ATOM 748 C C . THR A 1 92 ? 14.365 -0.463 -19.038 1.00 52.06 92 THR A C 1
ATOM 750 O O . THR A 1 92 ? 14.633 0.209 -20.033 1.00 52.06 92 THR A O 1
ATOM 753 N N . LEU A 1 93 ? 14.020 0.099 -17.875 1.00 59.22 93 LEU A N 1
ATOM 754 C CA . LEU A 1 93 ? 14.201 1.522 -17.615 1.00 59.22 93 LEU A CA 1
ATOM 755 C C . LEU A 1 93 ? 15.672 1.711 -17.237 1.00 59.22 93 LEU A C 1
ATOM 757 O O . LEU A 1 93 ? 16.051 1.620 -16.072 1.00 59.22 93 LEU A O 1
ATOM 761 N N . ASN A 1 94 ? 16.514 1.898 -18.256 1.00 58.75 94 ASN A N 1
ATOM 762 C CA . ASN A 1 94 ? 17.896 2.338 -18.084 1.00 58.75 94 ASN A CA 1
ATOM 763 C C . ASN A 1 94 ? 17.885 3.764 -17.528 1.00 58.75 94 ASN A C 1
ATOM 765 O O . ASN A 1 94 ? 18.058 4.718 -18.280 1.00 58.75 94 ASN A O 1
ATOM 769 N N . CYS A 1 95 ? 17.647 3.904 -16.228 1.00 65.88 95 CYS A N 1
ATOM 770 C CA . CYS A 1 95 ? 17.831 5.175 -15.556 1.00 65.88 95 CYS A CA 1
ATOM 771 C C . CYS A 1 95 ? 19.329 5.500 -15.546 1.00 65.88 95 CYS A C 1
ATOM 773 O O . CYS A 1 95 ? 20.157 4.683 -15.126 1.00 65.88 95 CYS A O 1
ATOM 775 N N . SER A 1 96 ? 19.680 6.698 -16.002 1.00 70.38 96 SER A N 1
ATOM 776 C CA . SER A 1 96 ? 20.971 7.320 -15.720 1.00 70.38 96 SER A CA 1
ATOM 777 C C . SER A 1 96 ? 21.200 7.385 -14.205 1.00 70.38 96 SER A C 1
ATOM 779 O O . SER A 1 96 ? 20.259 7.401 -13.413 1.00 70.38 96 SER A O 1
ATOM 781 N N . THR A 1 97 ? 22.456 7.517 -13.770 1.00 72.94 97 THR A N 1
ATOM 782 C CA . THR A 1 97 ? 22.784 7.786 -12.357 1.00 72.94 97 THR A CA 1
ATOM 783 C C . THR A 1 97 ? 22.147 9.076 -11.815 1.00 72.94 97 THR A C 1
ATOM 785 O O . THR A 1 97 ? 22.166 9.297 -10.608 1.00 72.94 97 THR A O 1
ATOM 788 N N . THR A 1 98 ? 21.629 9.940 -12.695 1.00 78.25 98 THR A N 1
ATOM 789 C CA . THR A 1 98 ? 20.928 11.196 -12.376 1.00 78.25 98 THR A CA 1
ATOM 790 C C . THR A 1 98 ? 19.402 11.080 -12.375 1.00 78.25 98 THR A C 1
ATOM 792 O O . THR A 1 98 ? 18.726 12.050 -12.038 1.00 78.25 98 THR A O 1
ATOM 795 N N . GLU A 1 99 ? 18.851 9.921 -12.732 1.00 78.06 99 GLU A N 1
ATOM 796 C CA . GLU A 1 99 ? 17.415 9.719 -12.921 1.00 78.06 99 GLU A CA 1
ATOM 797 C C . GLU A 1 99 ? 16.813 8.848 -11.814 1.00 78.06 99 GLU A C 1
ATOM 799 O O . GLU A 1 99 ? 17.432 7.910 -11.307 1.00 78.06 99 GLU A O 1
ATOM 804 N N . HIS A 1 100 ? 15.560 9.134 -11.468 1.00 74.12 100 HIS A N 1
ATOM 805 C CA . HIS A 1 100 ? 14.738 8.315 -10.584 1.00 74.12 100 HIS A CA 1
ATOM 806 C C . HIS A 1 100 ? 13.512 7.794 -11.330 1.00 74.12 100 HIS A C 1
ATOM 808 O O . HIS A 1 100 ? 13.015 8.425 -12.260 1.00 74.12 100 HIS A O 1
ATOM 814 N N . ILE A 1 101 ? 13.008 6.636 -10.908 1.00 75.19 101 ILE A N 1
ATOM 815 C CA . ILE A 1 101 ? 11.744 6.114 -11.424 1.00 75.19 101 ILE A CA 1
ATOM 816 C C . ILE A 1 101 ? 10.604 6.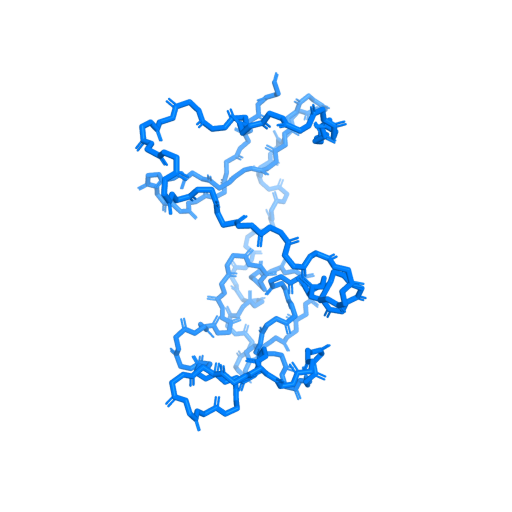918 -10.788 1.00 75.19 101 ILE A C 1
ATOM 818 O O . ILE A 1 101 ? 10.500 7.007 -9.564 1.00 75.19 101 ILE A O 1
ATOM 822 N N . CYS A 1 102 ? 9.744 7.491 -11.620 1.00 76.56 102 CYS A N 1
ATOM 823 C CA . CYS A 1 102 ? 8.565 8.251 -11.227 1.00 76.56 102 CYS A CA 1
ATOM 824 C C . CYS A 1 102 ? 7.307 7.676 -11.879 1.00 76.56 102 CYS A C 1
ATOM 826 O O . CYS A 1 102 ? 7.372 7.023 -12.918 1.00 76.56 102 CYS A O 1
ATOM 828 N N . VAL A 1 103 ? 6.145 7.957 -11.290 1.00 75.06 103 VAL A N 1
ATOM 829 C CA . VAL A 1 103 ? 4.843 7.619 -11.878 1.00 75.06 103 VAL A CA 1
ATOM 830 C C . VAL A 1 103 ? 4.340 8.817 -12.678 1.00 75.06 103 VAL A C 1
ATOM 832 O O . VAL A 1 103 ? 4.189 9.917 -12.147 1.00 75.06 103 VAL A O 1
ATOM 835 N N . SER A 1 104 ? 4.068 8.612 -13.963 1.00 75.75 104 SER A N 1
ATOM 836 C CA . SER A 1 104 ? 3.438 9.611 -14.824 1.00 75.75 104 SER A CA 1
ATOM 837 C C . SER A 1 104 ? 2.005 9.886 -14.359 1.00 75.75 104 SER A C 1
ATOM 839 O O . SER A 1 104 ? 1.178 8.977 -14.325 1.00 75.75 104 SER A O 1
ATOM 841 N N . SER A 1 105 ? 1.674 11.148 -14.077 1.00 75.19 105 SER A N 1
ATOM 842 C CA . SER A 1 105 ? 0.314 11.545 -13.681 1.00 75.19 105 SER A CA 1
ATOM 843 C C . SER A 1 105 ? -0.725 11.380 -14.795 1.00 75.19 105 SER A C 1
ATOM 845 O O . SER A 1 105 ? -1.912 11.247 -14.513 1.00 75.19 105 SER A O 1
ATOM 847 N N . SER A 1 106 ? -0.297 11.380 -16.059 1.00 77.44 106 SER A N 1
ATOM 848 C CA . SER A 1 106 ? -1.185 11.276 -17.220 1.00 77.44 106 SER A CA 1
ATOM 849 C C . SER A 1 106 ? -1.470 9.839 -17.646 1.00 77.44 106 SER A C 1
ATOM 851 O O . SER A 1 106 ? -2.529 9.575 -18.208 1.00 77.44 106 SER A O 1
ATOM 853 N N . THR A 1 107 ? -0.540 8.912 -17.405 1.00 69.62 107 THR A N 1
ATOM 854 C CA . THR A 1 107 ? -0.646 7.524 -17.894 1.00 69.62 107 THR A CA 1
ATOM 855 C C . THR A 1 107 ? -0.612 6.474 -16.789 1.00 69.62 107 THR A C 1
ATOM 857 O O . THR A 1 107 ? -0.915 5.314 -17.057 1.00 69.62 107 THR A O 1
ATOM 860 N N . GLY A 1 108 ? -0.220 6.844 -15.565 1.00 64.56 108 GLY A N 1
ATOM 861 C CA . GLY A 1 108 ? 0.025 5.905 -14.467 1.00 64.56 108 GLY A CA 1
ATOM 862 C C . GLY A 1 108 ? 1.226 4.980 -14.699 1.00 64.56 108 GLY A C 1
ATOM 863 O O . GLY A 1 108 ? 1.444 4.059 -13.919 1.00 64.56 108 GLY A O 1
ATOM 864 N N . GLN A 1 109 ? 1.997 5.191 -15.771 1.00 70.31 109 GLN A N 1
ATOM 865 C CA . GLN A 1 109 ? 3.156 4.368 -16.109 1.00 70.31 109 GLN A CA 1
ATOM 866 C C . GLN A 1 109 ? 4.422 4.861 -15.409 1.00 70.31 109 GLN A C 1
ATOM 868 O O . GLN A 1 109 ? 4.558 6.046 -15.096 1.00 70.31 109 GLN A O 1
ATOM 873 N N . LEU A 1 110 ? 5.361 3.938 -15.202 1.00 73.31 110 LEU A N 1
ATOM 874 C CA . LEU A 1 110 ? 6.662 4.224 -14.610 1.00 73.31 110 LEU A CA 1
ATOM 875 C C . LEU A 1 110 ? 7.612 4.774 -15.680 1.00 73.31 110 LEU A C 1
ATOM 877 O O . LEU A 1 110 ? 7.798 4.162 -16.732 1.00 73.31 110 LEU A O 1
ATOM 881 N N . ILE A 1 111 ? 8.187 5.945 -15.413 1.00 77.69 111 ILE A N 1
ATOM 882 C CA . ILE A 1 111 ? 9.071 6.689 -16.315 1.00 77.69 111 ILE A CA 1
ATOM 883 C C . ILE A 1 111 ? 10.341 7.132 -15.577 1.00 77.69 111 ILE A C 1
ATOM 885 O O . ILE A 1 111 ? 10.277 7.380 -14.372 1.00 77.69 111 ILE A O 1
ATOM 889 N N . PRO A 1 112 ? 11.489 7.276 -16.258 1.00 75.25 112 PRO A N 1
ATOM 890 C CA . PRO A 1 112 ? 12.652 7.940 -15.685 1.00 75.25 112 PRO A CA 1
ATOM 891 C C . PRO A 1 112 ? 12.393 9.452 -15.639 1.00 75.25 112 PRO A C 1
ATOM 893 O O . PRO A 1 112 ? 11.862 10.020 -16.595 1.00 75.25 112 PRO A O 1
ATOM 896 N N . SER A 1 113 ? 12.767 10.109 -14.545 1.00 72.69 113 SER A N 1
ATOM 897 C CA . SER A 1 113 ? 12.778 11.569 -14.430 1.00 72.69 113 SER A CA 1
ATOM 898 C C . SER A 1 113 ? 14.060 12.026 -13.750 1.00 72.69 113 SER A C 1
ATOM 900 O O . SER A 1 113 ? 14.439 11.494 -12.703 1.00 72.69 113 SER A O 1
ATOM 902 N N . GLU A 1 114 ? 14.704 13.039 -14.323 1.00 71.00 114 GLU A N 1
ATOM 903 C CA . GLU A 1 114 ? 15.766 13.783 -13.647 1.00 71.00 114 GLU A CA 1
ATOM 904 C C . GLU A 1 114 ? 15.174 14.664 -12.540 1.00 71.00 114 GLU A C 1
ATOM 906 O O . GLU A 1 114 ? 13.984 15.003 -12.561 1.00 71.00 114 GLU A O 1
ATOM 911 N N . LYS A 1 115 ? 16.007 14.973 -11.547 1.00 57.44 115 LYS A N 1
ATOM 912 C CA . LYS A 1 115 ? 15.656 15.816 -10.405 1.00 57.44 115 LYS A CA 1
ATOM 913 C C . LYS A 1 115 ? 15.765 17.302 -10.731 1.00 57.44 115 LYS A C 1
ATOM 915 O O . LYS A 1 115 ? 16.773 17.686 -11.361 1.00 57.44 115 LYS A O 1
#